Protein AF-A0AAW8AJE0-F1 (afdb_monomer_lite)

pLDDT: mean 72.63, std 15.71, range [39.88, 90.44]

Sequence (82 aa):
MTYYSLFFSTDSNTVPEVLSHHWKNDCRLLETNIDKGFFSPAQNRLQCSDVIENVSKSDYDRAISGNRQTTIAEAMKEIFIR

Organism: Klebsiella pneumoniae (NCBI:txid573)

Secondary structure (DSSP, 8-state):
-PPPP--------S--HHHHHHHHHTEEEEEEEE---TTS--EEEEEETTEEEEEEHHHHHHHHHTT----HHHHHHTTS--

Radius of gyration: 18.77 Å; chains: 1; bounding box: 49×31×62 Å

Structure (mmCIF, N/CA/C/O backbone):
data_AF-A0AAW8AJE0-F1
#
_entry.id   AF-A0AAW8AJE0-F1
#
loop_
_atom_site.group_PDB
_atom_site.id
_atom_site.type_symbol
_atom_site.label_atom_id
_atom_site.label_alt_id
_atom_site.label_comp_id
_atom_site.label_asym_id
_atom_site.label_entity_id
_atom_site.label_seq_id
_atom_site.pdbx_PDB_ins_code
_atom_site.Cartn_x
_atom_site.Cartn_y
_atom_site.Cartn_z
_atom_site.occupancy
_atom_site.B_iso_or_equiv
_atom_site.auth_seq_id
_atom_site.auth_comp_id
_atom_site.auth_asym_id
_atom_site.auth_atom_id
_atom_site.pdbx_PDB_model_num
ATOM 1 N N . MET A 1 1 ? -39.053 10.269 -26.076 1.00 39.88 1 MET A N 1
ATOM 2 C CA . MET A 1 1 ? -37.635 10.604 -26.319 1.00 39.88 1 MET A CA 1
ATOM 3 C C . MET A 1 1 ? -36.921 10.427 -24.995 1.00 39.88 1 MET A C 1
ATOM 5 O O . MET A 1 1 ? -37.145 11.205 -24.079 1.00 39.88 1 MET A O 1
ATOM 9 N N . THR A 1 2 ? -36.252 9.289 -24.847 1.00 46.59 2 THR A N 1
ATOM 10 C CA . THR A 1 2 ? -35.771 8.746 -23.571 1.00 46.59 2 THR A CA 1
ATOM 11 C C . THR A 1 2 ? -34.573 9.543 -23.064 1.00 46.59 2 THR A C 1
ATOM 13 O O . THR A 1 2 ? -33.632 9.800 -23.810 1.00 46.59 2 THR A O 1
ATOM 16 N N . TYR A 1 3 ? -34.658 9.965 -21.805 1.00 50.03 3 TYR A N 1
ATOM 17 C CA . TYR A 1 3 ? -33.668 10.759 -21.085 1.00 50.03 3 TYR A CA 1
ATOM 18 C C . TYR A 1 3 ? -32.398 9.925 -20.875 1.00 50.03 3 TYR A C 1
ATOM 20 O O . TYR A 1 3 ? -32.467 8.852 -20.274 1.00 50.03 3 TYR A O 1
ATOM 28 N N . TYR A 1 4 ? -31.259 10.386 -21.389 1.00 56.16 4 TYR A N 1
ATOM 29 C CA . TYR A 1 4 ? -29.982 9.714 -21.164 1.00 56.16 4 TYR A CA 1
ATOM 30 C C . TYR A 1 4 ? -29.365 10.163 -19.837 1.00 56.16 4 TYR A C 1
ATOM 32 O O . TYR A 1 4 ? -29.378 11.337 -19.472 1.00 56.16 4 TYR A O 1
ATOM 40 N N . SER A 1 5 ? -28.897 9.155 -19.112 1.00 58.94 5 SER A N 1
ATOM 41 C CA . SER A 1 5 ? -28.541 9.105 -17.701 1.00 58.94 5 SER A CA 1
ATOM 42 C C . SER A 1 5 ? -27.511 10.145 -17.252 1.00 58.94 5 SER A C 1
ATOM 44 O O . SER A 1 5 ? -26.518 10.385 -17.937 1.00 58.94 5 SER A O 1
ATOM 46 N N . LEU A 1 6 ? -27.701 10.687 -16.039 1.00 53.09 6 LEU A N 1
ATOM 47 C CA . LEU A 1 6 ? -26.628 11.346 -15.292 1.00 53.09 6 LEU A CA 1
ATOM 48 C C . LEU A 1 6 ? -25.478 10.345 -15.109 1.00 53.09 6 LEU A C 1
ATOM 50 O O . LEU A 1 6 ? -25.627 9.337 -14.416 1.00 53.09 6 LEU A O 1
ATOM 54 N N . PHE A 1 7 ? -24.329 10.639 -15.712 1.00 47.16 7 PHE A N 1
ATOM 55 C CA . PHE A 1 7 ? -23.062 10.026 -15.340 1.00 47.16 7 PHE A CA 1
ATOM 56 C C . PHE A 1 7 ? -22.689 10.536 -13.947 1.00 47.16 7 PHE A C 1
ATOM 58 O O . PHE A 1 7 ? -22.157 11.634 -13.796 1.00 47.16 7 PHE A O 1
ATOM 65 N N . PHE A 1 8 ? -22.978 9.747 -12.915 1.00 46.72 8 PHE A N 1
ATOM 66 C CA . PHE A 1 8 ? -22.302 9.904 -11.635 1.00 46.72 8 PHE A CA 1
ATOM 67 C C . PHE A 1 8 ? -20.885 9.358 -11.796 1.00 46.72 8 PHE A C 1
ATOM 69 O O . PHE A 1 8 ? -20.613 8.196 -11.508 1.00 46.72 8 PHE A O 1
ATOM 76 N N . SER A 1 9 ? -19.975 10.196 -12.288 1.00 45.56 9 SER A N 1
ATOM 77 C CA . SER A 1 9 ? -18.552 9.981 -12.058 1.00 45.56 9 SER A CA 1
ATOM 78 C C . SER A 1 9 ? -18.318 10.251 -10.578 1.00 45.56 9 SER A C 1
ATOM 80 O O . SER A 1 9 ? -18.105 11.394 -10.176 1.00 45.56 9 SER A O 1
ATOM 82 N N . THR A 1 10 ? -18.423 9.224 -9.735 1.00 48.56 10 THR A N 1
ATOM 83 C CA . THR A 1 10 ? -17.797 9.277 -8.414 1.00 48.56 10 THR A CA 1
ATOM 84 C C . THR A 1 10 ? -16.300 9.326 -8.658 1.00 48.56 10 THR A C 1
ATOM 86 O O . THR A 1 10 ? -15.638 8.302 -8.796 1.00 48.56 10 THR A O 1
ATOM 89 N N . ASP A 1 11 ? -15.796 10.546 -8.785 1.00 49.53 11 ASP A N 1
ATOM 90 C CA . ASP A 1 11 ? -14.391 10.889 -8.698 1.00 49.53 11 ASP A CA 1
ATOM 91 C C . ASP A 1 11 ? -13.928 10.543 -7.276 1.00 49.53 11 ASP A C 1
ATOM 93 O O . ASP A 1 11 ? -13.835 11.386 -6.389 1.00 49.53 11 ASP A O 1
ATOM 97 N N . SER A 1 12 ? -13.736 9.255 -6.993 1.00 53.53 12 SER A N 1
ATOM 98 C CA . SER A 1 12 ? -13.100 8.841 -5.753 1.00 53.53 12 SER A CA 1
ATOM 99 C C . SER A 1 12 ? -11.599 8.894 -5.987 1.00 53.53 12 SER A C 1
ATOM 101 O O . SER A 1 12 ? -10.919 7.873 -6.052 1.00 53.53 12 SER A O 1
ATOM 103 N N . ASN A 1 13 ? -11.059 10.111 -6.065 1.00 56.47 13 ASN A N 1
ATOM 104 C CA . ASN A 1 13 ? -9.641 10.396 -5.831 1.00 56.47 13 ASN A CA 1
ATOM 105 C C . ASN A 1 13 ? -9.241 10.078 -4.372 1.00 56.47 13 ASN A C 1
ATOM 107 O O . ASN A 1 13 ? -8.365 10.713 -3.796 1.00 56.47 13 ASN A O 1
ATOM 111 N N . THR A 1 14 ? -9.901 9.122 -3.727 1.00 68.69 14 THR A N 1
ATOM 112 C CA . THR A 1 14 ? -9.762 8.754 -2.329 1.00 68.69 14 THR A CA 1
ATOM 113 C C . THR A 1 14 ? -9.637 7.242 -2.262 1.00 68.69 14 THR A C 1
ATOM 115 O O . THR A 1 14 ? -10.378 6.500 -2.904 1.00 68.69 14 THR A O 1
ATOM 118 N N . VAL A 1 15 ? -8.647 6.777 -1.504 1.00 75.12 15 VAL A N 1
ATOM 119 C CA . VAL A 1 15 ? -8.466 5.344 -1.271 1.00 75.12 15 VAL A CA 1
ATOM 120 C C . VAL A 1 15 ? -9.641 4.854 -0.423 1.00 75.12 15 VAL A C 1
ATOM 122 O O . VAL A 1 15 ? -9.945 5.501 0.583 1.00 75.12 15 VAL A O 1
ATOM 125 N N . PRO A 1 16 ? -10.295 3.734 -0.784 1.00 81.38 16 PRO A N 1
ATOM 126 C CA . PRO A 1 16 ? -11.361 3.163 0.026 1.00 81.38 16 PRO A CA 1
ATOM 127 C C . PRO A 1 16 ? -10.908 2.926 1.472 1.00 81.38 16 PRO A C 1
ATOM 129 O O . PRO A 1 16 ? -9.794 2.460 1.725 1.00 81.38 16 PRO A O 1
ATOM 132 N N . GLU A 1 17 ? -11.785 3.210 2.433 1.00 77.44 17 GLU A N 1
ATOM 133 C CA . GLU A 1 17 ? -11.474 3.056 3.859 1.00 77.44 17 GLU A CA 1
ATOM 134 C C . GLU A 1 17 ? -11.110 1.602 4.203 1.00 77.44 17 GLU A C 1
ATOM 136 O O . GLU A 1 17 ? -10.113 1.352 4.873 1.00 77.44 17 GLU A O 1
ATOM 141 N N . VAL A 1 18 ? -11.856 0.638 3.652 1.00 81.81 18 VAL A N 1
ATOM 142 C CA . VAL A 1 18 ? -11.604 -0.806 3.807 1.00 81.81 18 VAL A CA 1
ATOM 143 C C . VAL A 1 18 ? -10.183 -1.177 3.377 1.00 81.81 18 VAL A C 1
ATOM 145 O O . VAL A 1 18 ? -9.505 -1.935 4.063 1.00 81.81 18 VAL A O 1
ATOM 148 N N . LEU A 1 19 ? -9.709 -0.595 2.274 1.00 84.06 19 LEU A N 1
ATOM 149 C CA . LEU A 1 19 ? -8.370 -0.844 1.751 1.00 84.06 19 LEU A CA 1
ATOM 150 C C . LEU A 1 19 ? -7.297 -0.198 2.636 1.00 84.06 19 LEU A C 1
ATOM 152 O O . LEU A 1 19 ? -6.252 -0.786 2.896 1.00 84.06 19 LEU A O 1
ATOM 156 N N . SER A 1 20 ? -7.595 0.986 3.173 1.00 84.00 20 SER A N 1
ATOM 157 C CA . SER A 1 20 ? -6.724 1.655 4.138 1.00 84.00 20 SER A CA 1
ATOM 158 C C . SER A 1 20 ? -6.577 0.855 5.434 1.00 84.00 20 SER A C 1
ATOM 160 O O . SER A 1 20 ? -5.474 0.772 5.967 1.00 84.00 20 SER A O 1
ATOM 162 N N . HIS A 1 21 ? -7.664 0.268 5.943 1.00 85.50 21 HIS A N 1
ATOM 163 C CA . HIS A 1 21 ? -7.631 -0.611 7.118 1.00 85.50 21 HIS A CA 1
ATOM 164 C C . HIS A 1 21 ? -6.873 -1.902 6.835 1.00 85.50 21 HIS A C 1
ATOM 166 O O . HIS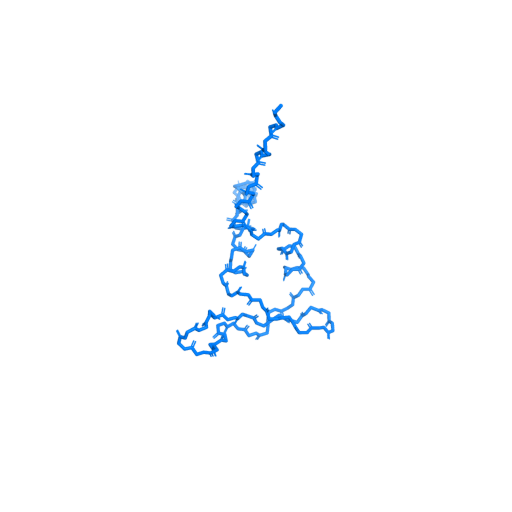 A 1 21 ? -6.024 -2.280 7.637 1.00 85.50 21 HIS A O 1
ATOM 172 N N . HIS A 1 22 ? -7.116 -2.524 5.681 1.00 88.44 22 HIS A N 1
ATOM 173 C CA . HIS A 1 22 ? -6.402 -3.724 5.256 1.00 88.44 22 HIS A CA 1
ATOM 174 C C . HIS A 1 22 ? -4.885 -3.495 5.234 1.00 88.44 22 HIS A C 1
ATOM 176 O O . HIS A 1 22 ? -4.128 -4.199 5.897 1.00 88.44 22 HIS A O 1
ATOM 182 N N . TRP A 1 23 ? -4.430 -2.428 4.573 1.00 88.12 23 TRP A N 1
ATOM 183 C CA . TRP A 1 23 ? -3.005 -2.107 4.505 1.00 88.12 23 TRP A CA 1
ATOM 184 C C . TRP A 1 23 ? -2.379 -1.724 5.849 1.00 88.12 23 TRP A C 1
ATOM 186 O O . TRP A 1 23 ? -1.180 -1.919 6.027 1.00 88.12 23 TRP A O 1
ATOM 196 N N . LYS A 1 24 ? -3.157 -1.166 6.783 1.00 85.31 24 LYS A N 1
ATOM 197 C CA . LYS A 1 24 ? -2.677 -0.795 8.125 1.00 85.31 24 LYS A CA 1
ATOM 198 C C . LYS A 1 24 ? -2.578 -1.985 9.072 1.00 85.31 24 LYS A C 1
ATOM 200 O O . LYS A 1 24 ? -1.635 -2.045 9.855 1.00 85.31 24 LYS A O 1
ATOM 205 N N . ASN A 1 25 ? -3.571 -2.870 9.041 1.00 87.50 25 ASN A N 1
ATOM 206 C CA . ASN A 1 25 ? -3.750 -3.904 10.059 1.00 87.50 25 ASN A CA 1
ATOM 207 C C . ASN A 1 25 ? -3.236 -5.269 9.596 1.00 87.50 25 ASN A C 1
ATOM 209 O O . ASN A 1 25 ? -2.647 -5.997 10.392 1.00 87.50 25 ASN A O 1
ATOM 213 N N . ASP A 1 26 ? -3.424 -5.595 8.317 1.00 88.19 26 ASP A N 1
ATOM 214 C CA . ASP A 1 26 ? -3.164 -6.936 7.782 1.00 88.19 26 ASP A CA 1
ATOM 215 C C . ASP A 1 26 ? -1.857 -7.009 6.980 1.00 88.19 26 ASP A C 1
ATOM 217 O O . ASP A 1 26 ? -1.369 -8.100 6.667 1.00 88.19 26 ASP A O 1
ATOM 221 N N . CYS A 1 27 ? -1.284 -5.852 6.638 1.00 90.06 27 CYS A N 1
ATOM 222 C CA . CYS A 1 27 ? -0.108 -5.749 5.790 1.00 90.06 27 CYS A CA 1
ATOM 223 C C . CYS A 1 27 ? 1.093 -5.130 6.504 1.00 90.06 27 CYS A C 1
ATOM 225 O O . CYS A 1 27 ? 0.996 -4.162 7.255 1.00 90.06 27 CYS A O 1
ATOM 227 N N . ARG A 1 28 ? 2.277 -5.656 6.191 1.00 89.94 28 ARG A N 1
ATOM 228 C CA . ARG A 1 28 ? 3.571 -5.120 6.601 1.00 89.94 28 ARG A CA 1
ATOM 229 C C . ARG A 1 28 ? 4.254 -4.441 5.425 1.00 89.94 28 ARG A C 1
ATOM 231 O O . ARG A 1 28 ? 4.492 -5.059 4.393 1.00 89.94 28 ARG A O 1
ATOM 238 N N . LEU A 1 29 ? 4.662 -3.194 5.605 1.00 89.00 29 LEU A N 1
ATOM 239 C CA . LEU A 1 29 ? 5.490 -2.494 4.630 1.00 89.00 29 LEU A CA 1
ATOM 240 C C . LEU A 1 29 ? 6.890 -3.118 4.564 1.00 89.00 29 LEU A C 1
ATOM 242 O O . LEU A 1 29 ? 7.610 -3.128 5.562 1.00 89.00 29 LEU A O 1
ATOM 246 N N . LEU A 1 30 ? 7.260 -3.647 3.397 1.00 88.88 30 LEU A N 1
ATOM 247 C CA . LEU A 1 30 ? 8.585 -4.222 3.158 1.00 88.88 30 LEU A CA 1
ATOM 248 C C . LEU A 1 30 ? 9.534 -3.210 2.532 1.00 88.88 30 LEU A C 1
ATOM 250 O O . LEU A 1 30 ? 10.683 -3.099 2.945 1.00 88.88 30 LEU A O 1
ATOM 254 N N . GLU A 1 31 ? 9.055 -2.496 1.517 1.00 85.38 31 GLU A N 1
ATOM 255 C CA . GLU A 1 31 ? 9.874 -1.592 0.722 1.00 85.38 31 GLU A CA 1
ATOM 256 C C . GLU A 1 31 ? 9.017 -0.434 0.215 1.00 85.38 31 GLU A C 1
ATOM 258 O O . GLU A 1 31 ? 7.858 -0.608 -0.161 1.00 85.38 31 GLU A O 1
ATOM 263 N N . THR A 1 32 ? 9.578 0.768 0.228 1.00 84.00 32 THR A N 1
ATOM 264 C CA . THR A 1 32 ? 8.896 1.985 -0.220 1.00 84.00 32 THR A CA 1
ATOM 265 C C . THR A 1 32 ? 9.629 2.589 -1.389 1.00 84.00 32 THR A C 1
ATOM 267 O O . THR A 1 32 ? 10.854 2.504 -1.435 1.00 84.00 32 THR A O 1
ATOM 270 N N . ASN A 1 33 ? 8.904 3.328 -2.227 1.00 79.38 33 ASN A N 1
ATOM 271 C CA . ASN A 1 33 ? 9.506 4.110 -3.302 1.00 79.38 33 ASN A CA 1
ATOM 272 C C . ASN A 1 33 ? 10.297 3.241 -4.295 1.00 79.38 33 ASN A C 1
ATOM 274 O O . ASN A 1 33 ? 11.388 3.606 -4.728 1.00 79.38 33 ASN A O 1
ATOM 278 N N . ILE A 1 34 ? 9.735 2.081 -4.634 1.00 80.50 34 ILE A N 1
ATOM 279 C CA . ILE A 1 34 ? 10.231 1.233 -5.710 1.00 80.50 34 ILE A CA 1
ATOM 280 C C . ILE A 1 34 ? 9.988 1.992 -7.006 1.00 80.50 34 ILE A C 1
ATOM 282 O O . ILE A 1 34 ? 8.859 2.075 -7.503 1.00 80.50 34 ILE A O 1
ATOM 286 N N . ASP A 1 35 ? 11.063 2.582 -7.511 1.00 77.00 35 ASP A N 1
ATOM 287 C CA . ASP A 1 35 ? 11.071 3.267 -8.786 1.00 77.00 35 ASP A CA 1
ATOM 288 C C . ASP A 1 35 ? 11.025 2.224 -9.908 1.00 77.00 35 ASP A C 1
ATOM 290 O O . ASP A 1 35 ? 11.864 1.326 -10.005 1.00 77.00 35 ASP A O 1
ATOM 294 N N . LYS A 1 36 ? 9.990 2.314 -10.741 1.00 77.19 36 LYS A N 1
ATOM 295 C CA . LYS A 1 36 ? 9.800 1.458 -11.918 1.00 77.19 36 LYS A CA 1
ATOM 296 C C . LYS A 1 36 ? 10.379 2.110 -13.183 1.00 77.19 36 LYS A C 1
ATOM 298 O O . LYS A 1 36 ? 10.265 1.541 -14.266 1.00 77.19 36 LYS A O 1
ATOM 303 N N . GLY A 1 37 ? 11.004 3.280 -13.045 1.00 76.06 37 GLY A N 1
ATOM 304 C CA . GLY A 1 37 ? 11.564 4.099 -14.109 1.00 76.06 37 GLY A CA 1
ATOM 305 C C . GLY A 1 37 ? 10.829 5.433 -14.245 1.00 76.06 37 GLY A C 1
ATOM 306 O O . GLY A 1 37 ? 9.689 5.581 -13.819 1.00 76.06 37 GLY A O 1
ATOM 307 N N . PHE A 1 38 ? 11.461 6.384 -14.937 1.00 70.06 38 PHE A N 1
ATOM 308 C CA . PHE A 1 38 ? 11.049 7.795 -15.037 1.00 70.06 38 PHE A CA 1
ATOM 309 C C . PHE A 1 38 ? 9.584 8.047 -15.457 1.00 70.06 38 PHE A C 1
ATOM 311 O O . PHE A 1 38 ? 9.019 9.087 -15.134 1.00 70.06 38 PHE A O 1
ATOM 318 N N . PHE A 1 39 ? 8.962 7.107 -16.175 1.00 73.31 39 PHE A N 1
ATOM 319 C CA . PHE A 1 39 ? 7.576 7.216 -16.648 1.00 73.31 39 PHE A CA 1
ATOM 320 C C . PHE A 1 39 ? 6.557 6.454 -15.793 1.00 73.31 39 PHE A C 1
ATOM 322 O O . PHE A 1 39 ? 5.368 6.482 -16.101 1.00 73.31 39 PHE A O 1
ATOM 329 N N . SER A 1 40 ? 6.997 5.742 -14.756 1.00 73.75 40 SER A N 1
ATOM 330 C CA . SER A 1 40 ? 6.131 4.915 -13.919 1.00 73.75 40 SER A CA 1
ATOM 331 C C . SER A 1 40 ? 6.026 5.494 -12.509 1.00 73.75 40 SER A C 1
ATOM 333 O O . SER A 1 40 ? 7.040 5.868 -11.923 1.00 73.75 40 SER A O 1
ATOM 335 N N . PRO A 1 41 ? 4.816 5.564 -11.929 1.00 74.62 41 PRO A N 1
ATOM 336 C CA . PRO A 1 41 ? 4.649 6.043 -10.566 1.00 74.62 41 PRO A CA 1
ATOM 337 C C . PRO A 1 41 ? 5.353 5.106 -9.579 1.00 74.62 41 PRO A C 1
ATOM 339 O O . PRO A 1 41 ? 5.324 3.882 -9.734 1.00 74.62 41 PRO A O 1
ATOM 342 N N . ALA A 1 42 ? 5.962 5.691 -8.548 1.00 83.50 42 ALA A N 1
ATOM 343 C CA . ALA A 1 42 ? 6.626 4.939 -7.493 1.00 83.50 42 ALA A CA 1
ATOM 344 C C . ALA A 1 42 ? 5.635 4.024 -6.759 1.00 83.50 42 ALA A C 1
ATOM 346 O O . ALA A 1 42 ? 4.514 4.428 -6.425 1.00 83.50 42 ALA A O 1
ATOM 347 N N . GLN A 1 43 ? 6.066 2.798 -6.474 1.00 88.19 43 GLN A N 1
ATOM 348 C CA . GLN A 1 43 ? 5.250 1.797 -5.790 1.00 88.19 43 GLN A CA 1
ATOM 349 C C . GLN A 1 43 ? 5.835 1.457 -4.420 1.00 88.19 43 GLN A C 1
ATOM 351 O O . GLN A 1 43 ? 7.044 1.492 -4.210 1.00 88.19 43 GLN A O 1
ATOM 356 N N . ASN A 1 44 ? 4.970 1.113 -3.477 1.00 88.12 44 ASN A N 1
ATOM 357 C CA . ASN A 1 44 ? 5.346 0.508 -2.211 1.00 88.12 44 ASN A CA 1
ATOM 358 C C . ASN A 1 44 ? 4.999 -0.980 -2.267 1.00 88.12 44 ASN A C 1
ATOM 360 O O . ASN A 1 44 ? 3.978 -1.372 -2.832 1.00 88.12 44 ASN A O 1
ATOM 364 N N . ARG A 1 45 ? 5.843 -1.807 -1.662 1.00 88.88 45 ARG A N 1
ATOM 365 C CA . ARG A 1 45 ? 5.652 -3.247 -1.565 1.00 88.88 45 ARG A CA 1
ATOM 366 C C . ARG A 1 45 ? 5.239 -3.605 -0.150 1.00 88.88 45 ARG A C 1
ATOM 368 O O . ARG A 1 45 ? 5.987 -3.396 0.809 1.00 88.88 45 ARG A O 1
ATOM 375 N N . LEU A 1 46 ? 4.038 -4.144 -0.045 1.00 90.31 46 LEU A N 1
ATOM 376 C CA . LEU A 1 46 ? 3.423 -4.618 1.180 1.00 90.31 46 LEU A CA 1
ATOM 377 C C . LEU A 1 46 ? 3.444 -6.144 1.192 1.00 90.31 46 LEU A C 1
ATOM 379 O O . LEU A 1 46 ? 3.266 -6.780 0.161 1.00 90.31 46 LEU A O 1
ATOM 383 N N . GLN A 1 47 ? 3.662 -6.733 2.358 1.00 90.44 47 GLN A N 1
ATOM 384 C CA . GLN A 1 47 ? 3.429 -8.145 2.614 1.00 90.44 47 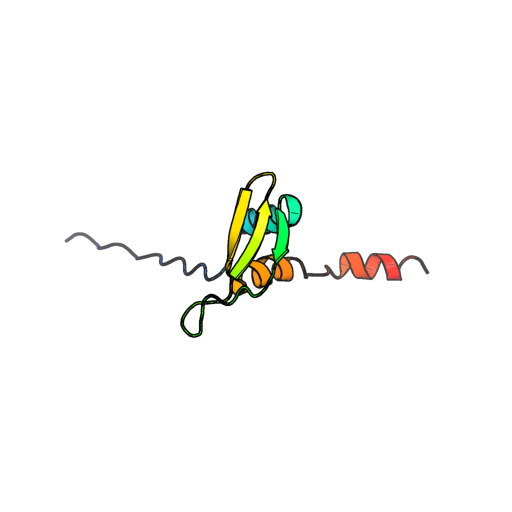GLN A CA 1
ATOM 385 C C . GLN A 1 47 ? 2.168 -8.278 3.453 1.00 90.44 47 GLN A C 1
ATOM 387 O O . GLN A 1 47 ? 2.184 -7.955 4.637 1.00 90.44 47 GLN A O 1
ATOM 392 N N . CYS A 1 48 ? 1.090 -8.729 2.831 1.00 88.31 48 CYS A N 1
ATOM 393 C CA . CYS A 1 48 ? -0.203 -8.954 3.457 1.00 88.31 48 CYS A CA 1
ATOM 394 C C . CYS A 1 48 ? -0.370 -10.455 3.681 1.00 88.31 48 CYS A C 1
ATOM 396 O O . CYS A 1 48 ? -0.493 -11.206 2.715 1.00 88.31 48 CYS A O 1
ATOM 398 N N . SER A 1 49 ? -0.343 -10.903 4.940 1.00 84.75 49 SER A N 1
ATOM 399 C CA . SER A 1 49 ? -0.319 -12.334 5.301 1.00 84.75 49 SER A CA 1
ATOM 400 C C . SER A 1 49 ? 0.742 -13.126 4.506 1.00 84.75 49 SER A C 1
ATOM 402 O O . SER A 1 49 ? 1.927 -13.018 4.815 1.00 84.75 49 SER A O 1
ATOM 404 N N . ASP A 1 50 ? 0.351 -13.838 3.444 1.00 85.75 50 ASP A N 1
ATOM 405 C CA . ASP A 1 50 ? 1.245 -14.640 2.594 1.00 85.75 50 ASP A CA 1
ATOM 406 C C . ASP A 1 50 ? 1.427 -14.075 1.169 1.00 85.75 50 ASP A C 1
ATOM 408 O O . ASP A 1 50 ? 2.078 -14.692 0.323 1.00 85.75 50 ASP A O 1
ATOM 412 N N . VAL A 1 51 ? 0.871 -12.894 0.879 1.00 89.44 51 VAL A N 1
ATOM 413 C CA . VAL A 1 51 ? 0.876 -12.266 -0.450 1.00 89.44 51 VAL A CA 1
ATOM 414 C C . VAL A 1 51 ? 1.689 -10.976 -0.437 1.00 89.44 51 VAL A C 1
ATOM 416 O O . VAL A 1 51 ? 1.635 -10.183 0.501 1.00 89.44 51 VAL A O 1
ATOM 419 N N . ILE A 1 52 ? 2.458 -10.753 -1.504 1.00 89.19 52 ILE A N 1
ATOM 420 C CA . ILE A 1 52 ? 3.169 -9.496 -1.732 1.00 89.19 52 ILE A CA 1
ATOM 421 C C . ILE A 1 52 ? 2.327 -8.617 -2.655 1.00 89.19 52 ILE A C 1
ATOM 423 O O . ILE A 1 52 ? 2.160 -8.934 -3.833 1.00 89.19 52 ILE A O 1
ATOM 427 N N . GLU A 1 53 ? 1.839 -7.498 -2.133 1.00 88.69 53 GLU A N 1
ATOM 428 C CA . GLU A 1 53 ? 1.059 -6.516 -2.879 1.00 88.69 53 GLU A CA 1
ATOM 429 C C . GLU A 1 53 ? 1.912 -5.299 -3.245 1.00 88.69 53 GLU A C 1
ATOM 431 O O . GLU A 1 53 ? 2.604 -4.723 -2.404 1.00 88.69 53 GLU A O 1
ATOM 436 N N . ASN A 1 54 ? 1.854 -4.885 -4.513 1.00 87.69 54 ASN A N 1
ATOM 437 C CA . ASN A 1 54 ? 2.464 -3.638 -4.970 1.00 87.69 54 ASN A CA 1
ATOM 438 C C . ASN A 1 54 ? 1.379 -2.569 -5.056 1.00 87.69 54 ASN A C 1
ATOM 440 O O . ASN A 1 54 ? 0.487 -2.651 -5.899 1.00 87.69 54 ASN A O 1
ATOM 444 N N . VAL A 1 55 ? 1.477 -1.561 -4.200 1.00 87.38 55 VAL A N 1
ATOM 445 C CA . VAL A 1 55 ? 0.510 -0.464 -4.107 1.00 87.38 55 VAL A CA 1
ATOM 446 C C . VAL A 1 55 ? 1.161 0.837 -4.555 1.00 87.38 55 VAL A C 1
ATOM 448 O O . VAL A 1 55 ? 2.372 1.010 -4.422 1.00 87.38 55 VAL A O 1
ATOM 451 N N . SER A 1 56 ? 0.387 1.777 -5.096 1.00 87.50 56 SER A N 1
ATOM 452 C CA . SER A 1 56 ? 0.932 3.101 -5.411 1.00 87.50 56 SER A CA 1
ATOM 453 C C . SER A 1 56 ? 1.405 3.784 -4.132 1.00 87.50 56 SER A C 1
ATOM 455 O O . SER A 1 56 ? 0.692 3.792 -3.123 1.00 87.50 56 SER A O 1
ATOM 457 N N . LYS A 1 57 ? 2.587 4.407 -4.175 1.00 85.62 57 LYS A N 1
ATOM 458 C CA . LYS A 1 57 ? 3.103 5.172 -3.039 1.00 85.62 57 LYS A CA 1
ATOM 459 C C . LYS A 1 57 ? 2.124 6.264 -2.609 1.00 85.62 57 LYS A C 1
ATOM 461 O O . LYS A 1 57 ? 1.888 6.426 -1.418 1.00 85.62 57 LYS A O 1
ATOM 466 N N . SER A 1 58 ? 1.524 6.973 -3.565 1.00 84.56 58 SER A N 1
ATOM 467 C CA . SER A 1 58 ? 0.579 8.057 -3.276 1.00 84.56 58 SER A CA 1
ATOM 468 C C . SER A 1 58 ? -0.681 7.561 -2.567 1.00 84.56 58 SER A C 1
ATOM 470 O O . SER A 1 58 ? -1.181 8.222 -1.659 1.00 84.56 58 SER A O 1
ATOM 472 N N . ASP A 1 59 ? -1.183 6.390 -2.958 1.00 86.06 59 ASP A N 1
ATOM 473 C CA . ASP A 1 59 ? -2.377 5.793 -2.360 1.00 86.06 59 ASP A CA 1
ATOM 474 C C . ASP A 1 59 ? -2.089 5.264 -0.965 1.00 86.06 59 ASP A C 1
ATOM 476 O O . ASP A 1 59 ? -2.843 5.539 -0.033 1.00 86.06 59 ASP A O 1
ATOM 480 N N . TYR A 1 60 ? -0.963 4.577 -0.794 1.00 85.19 60 TYR A N 1
ATOM 481 C CA . TYR A 1 60 ? -0.540 4.108 0.515 1.00 85.19 60 TYR A CA 1
ATOM 482 C C . TYR A 1 60 ? -0.289 5.275 1.478 1.00 85.19 60 TYR A C 1
ATOM 484 O O . TYR A 1 60 ? -0.831 5.293 2.580 1.00 85.19 60 TYR A O 1
ATOM 492 N N . ASP A 1 61 ? 0.456 6.298 1.053 1.00 85.81 61 ASP A N 1
ATOM 493 C CA . ASP A 1 61 ? 0.745 7.472 1.883 1.00 85.81 61 ASP A CA 1
ATOM 494 C C . ASP A 1 61 ? -0.558 8.193 2.278 1.00 85.81 61 ASP A C 1
ATOM 496 O O . ASP A 1 61 ? -0.707 8.628 3.422 1.00 85.81 61 ASP A O 1
ATOM 500 N N . ARG A 1 62 ? -1.551 8.255 1.382 1.00 83.38 62 ARG A N 1
ATOM 501 C CA . ARG A 1 62 ? -2.894 8.780 1.673 1.00 83.38 62 ARG A CA 1
ATOM 502 C C . ARG A 1 62 ? -3.677 7.898 2.649 1.00 83.38 62 ARG A C 1
ATOM 504 O O . ARG A 1 62 ? -4.290 8.422 3.573 1.00 83.38 62 ARG A O 1
ATOM 511 N N . ALA A 1 63 ? -3.629 6.580 2.489 1.00 83.88 63 ALA A N 1
ATOM 512 C CA . ALA A 1 63 ? -4.273 5.634 3.394 1.00 83.88 63 ALA A CA 1
ATOM 513 C C . ALA A 1 63 ? -3.710 5.739 4.821 1.00 83.88 63 ALA A C 1
ATOM 515 O O . ALA A 1 63 ? -4.473 5.818 5.787 1.00 83.88 63 ALA A O 1
ATOM 516 N N . ILE A 1 64 ? -2.382 5.799 4.965 1.00 81.81 64 ILE A N 1
ATOM 517 C CA . ILE A 1 64 ? -1.704 5.929 6.262 1.00 81.81 64 ILE A CA 1
ATOM 518 C C . ILE A 1 64 ? -1.924 7.322 6.865 1.00 81.81 64 ILE A C 1
ATOM 520 O O . ILE A 1 64 ? -2.273 7.430 8.042 1.00 81.81 64 ILE A O 1
ATOM 524 N N . SER A 1 65 ? -1.794 8.388 6.069 1.00 77.38 65 SER A N 1
ATOM 525 C CA . SER A 1 65 ? -2.015 9.765 6.539 1.00 77.38 65 SER A CA 1
ATOM 526 C C . SER A 1 65 ? -3.477 10.068 6.872 1.00 77.38 65 SER A C 1
ATOM 528 O O . SER A 1 65 ? -3.726 10.884 7.756 1.00 77.38 65 SER A O 1
ATOM 530 N N . GLY A 1 66 ? -4.435 9.357 6.269 1.00 60.84 66 GLY A N 1
ATOM 531 C CA . GLY A 1 66 ? -5.860 9.432 6.601 1.00 60.84 66 GLY A CA 1
ATOM 532 C C . GLY A 1 66 ? -6.196 9.045 8.048 1.00 60.84 66 GLY A C 1
ATOM 533 O O . GLY A 1 66 ? -7.252 9.430 8.535 1.00 60.84 66 GLY A O 1
ATOM 534 N N . ASN A 1 67 ? -5.293 8.357 8.767 1.00 53.41 67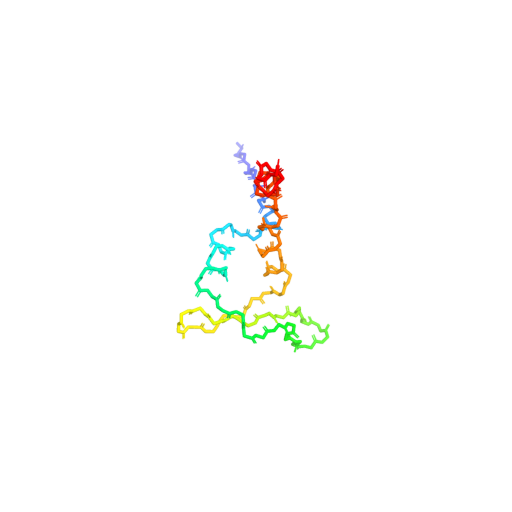 ASN A N 1
ATOM 535 C CA . ASN A 1 67 ? -5.423 8.113 10.216 1.00 53.41 67 ASN A CA 1
ATOM 536 C C . ASN A 1 67 ? -4.742 9.165 11.091 1.00 53.41 67 ASN A C 1
ATOM 538 O O . ASN A 1 67 ? -4.820 9.080 12.311 1.00 53.41 67 ASN A O 1
ATOM 542 N N . ARG A 1 68 ? -4.057 10.153 10.509 1.00 49.62 68 ARG A N 1
ATOM 543 C CA . ARG A 1 68 ? -3.391 11.212 11.271 1.00 49.62 68 ARG A CA 1
ATOM 544 C C . ARG A 1 68 ? -4.327 12.381 11.580 1.00 49.62 68 ARG A C 1
ATOM 546 O O . ARG A 1 68 ? -3.871 13.501 11.777 1.00 49.62 68 ARG A O 1
ATOM 553 N N . GLN A 1 69 ? -5.628 12.120 11.713 1.00 46.59 69 GLN A N 1
ATOM 554 C CA . GLN A 1 69 ? -6.358 12.779 12.786 1.00 46.59 69 GLN A CA 1
ATOM 555 C C . GLN A 1 69 ? -5.867 12.120 14.069 1.00 46.59 69 GLN A C 1
ATOM 557 O O . GLN A 1 69 ? -6.460 11.167 14.555 1.00 46.59 69 GLN A O 1
ATOM 562 N N . THR A 1 70 ? -4.769 12.639 14.623 1.00 47.22 70 THR A N 1
ATOM 563 C CA . THR A 1 70 ? -4.643 12.664 16.077 1.00 47.22 70 THR A CA 1
ATOM 564 C C . THR A 1 70 ? -5.893 13.394 16.529 1.00 47.22 70 THR A C 1
ATOM 566 O O . THR A 1 70 ? -5.963 14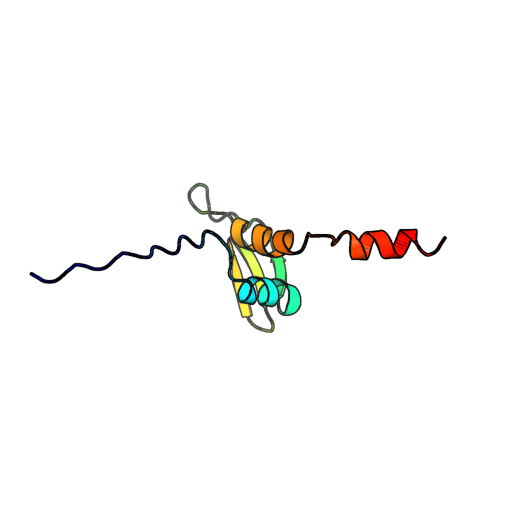.623 16.465 1.00 47.22 70 THR A O 1
ATOM 569 N N . THR A 1 71 ? -6.952 12.640 16.817 1.00 51.91 71 THR A N 1
ATOM 570 C CA . THR A 1 71 ? -8.166 13.197 17.377 1.00 51.91 71 THR A CA 1
ATOM 571 C C . THR A 1 71 ? -7.670 13.962 18.579 1.00 51.91 71 THR A C 1
ATOM 573 O O . THR A 1 71 ? -6.941 13.432 19.414 1.00 51.91 71 THR A O 1
ATOM 576 N N . ILE A 1 72 ? -7.999 15.246 18.637 1.00 58.09 72 ILE A N 1
ATOM 577 C CA . ILE A 1 72 ? -7.607 16.122 19.741 1.00 58.09 72 ILE A CA 1
ATOM 578 C C . ILE A 1 72 ? -7.950 15.440 21.088 1.00 58.09 72 ILE A C 1
ATOM 580 O O . ILE A 1 72 ? -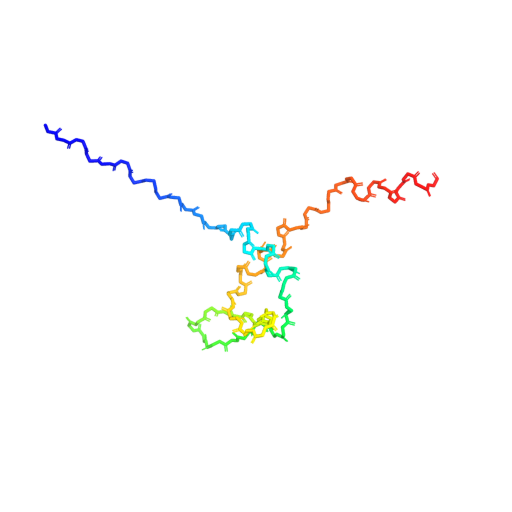7.249 15.643 22.067 1.00 58.09 72 ILE A O 1
ATOM 584 N N . ALA A 1 73 ? -8.927 14.522 21.098 1.00 55.25 73 ALA A N 1
ATOM 585 C CA . ALA A 1 73 ? -9.246 13.588 22.176 1.00 55.25 73 ALA A CA 1
ATOM 586 C C . ALA A 1 73 ? -8.094 12.676 22.672 1.00 55.25 73 ALA A C 1
ATOM 588 O O . ALA A 1 73 ? -7.966 12.506 23.882 1.00 55.25 73 ALA A O 1
ATOM 589 N N . GLU A 1 74 ? -7.255 12.095 21.805 1.00 60.22 74 GLU A N 1
ATOM 590 C CA . GLU A 1 74 ? -6.101 11.276 22.225 1.00 60.22 74 GLU A CA 1
ATOM 591 C C . GLU A 1 74 ? -4.989 12.153 22.814 1.00 60.22 74 GLU A C 1
ATOM 593 O O . GLU A 1 74 ? -4.448 11.839 23.872 1.00 60.22 74 GLU A O 1
ATOM 598 N N . ALA A 1 75 ? -4.725 13.313 22.203 1.00 59.41 75 ALA A N 1
ATOM 599 C CA . ALA A 1 75 ? -3.766 14.290 22.725 1.00 59.41 75 ALA A CA 1
ATOM 600 C C . ALA A 1 75 ? -4.238 14.956 24.037 1.00 59.41 75 ALA A C 1
ATOM 602 O O . ALA A 1 75 ? -3.421 15.301 24.887 1.00 59.41 75 ALA A O 1
ATOM 603 N N . MET A 1 76 ? -5.552 15.111 24.238 1.00 62.19 76 MET A N 1
ATOM 604 C CA . MET A 1 76 ? -6.147 15.657 25.466 1.00 62.19 76 MET A CA 1
ATOM 605 C C . MET A 1 76 ? -6.102 14.685 26.650 1.00 62.19 76 MET A C 1
ATOM 607 O O . MET A 1 76 ? -6.167 15.134 27.795 1.00 62.19 76 MET A O 1
ATOM 611 N N . LYS A 1 77 ? -5.966 13.375 26.409 1.00 59.94 77 LYS A N 1
ATOM 612 C CA . LYS A 1 77 ? -5.893 12.376 27.485 1.00 59.94 77 LYS A CA 1
ATOM 613 C C . LYS A 1 77 ? -4.593 12.489 28.289 1.00 59.94 77 LYS A C 1
ATOM 615 O O . LYS A 1 77 ? -4.625 12.344 29.504 1.00 59.94 77 LYS A O 1
ATOM 620 N N . GLU A 1 78 ? -3.491 12.844 27.629 1.00 57.84 78 GLU A N 1
ATOM 621 C CA . GLU A 1 78 ? -2.183 13.082 28.264 1.00 57.84 78 GLU A CA 1
ATOM 622 C C . GLU A 1 78 ? -2.118 14.419 29.028 1.00 57.84 78 GLU A C 1
ATOM 624 O O . GLU A 1 78 ? -1.290 14.590 29.919 1.00 57.84 78 GLU A O 1
ATOM 629 N N . ILE A 1 79 ? -2.998 15.377 28.712 1.00 60.59 79 ILE A N 1
ATOM 630 C CA . ILE A 1 79 ? -3.037 16.693 29.376 1.00 60.59 79 ILE A CA 1
ATOM 631 C C . ILE A 1 79 ? -3.856 16.642 30.679 1.00 60.59 79 ILE A C 1
ATOM 633 O O . ILE A 1 79 ? -3.595 17.425 31.586 1.00 60.59 79 ILE A O 1
ATOM 637 N N . PHE A 1 80 ? -4.815 15.715 30.805 1.00 57.16 80 PHE A N 1
ATOM 638 C CA . PHE A 1 80 ? -5.706 15.619 31.973 1.00 57.16 80 PHE A CA 1
ATOM 639 C C . PHE A 1 80 ? -5.189 14.694 33.097 1.00 57.16 80 PHE A C 1
ATOM 641 O O . PHE A 1 80 ? -5.866 14.521 34.107 1.00 57.16 80 PHE A O 1
ATOM 648 N N . ILE A 1 81 ? -3.994 14.106 32.946 1.00 56.69 81 ILE A N 1
ATOM 649 C CA . ILE A 1 81 ? -3.291 13.359 34.010 1.00 56.69 81 ILE A CA 1
ATOM 650 C C . ILE A 1 81 ? -2.119 14.199 34.541 1.00 56.69 81 ILE A C 1
ATOM 652 O O . ILE A 1 81 ? -0.982 13.735 34.650 1.00 56.69 81 ILE A O 1
ATOM 656 N N . ARG A 1 82 ? -2.379 15.469 34.858 1.00 49.66 82 ARG A N 1
ATOM 657 C CA . ARG A 1 82 ? -1.458 16.281 35.650 1.00 49.66 82 ARG A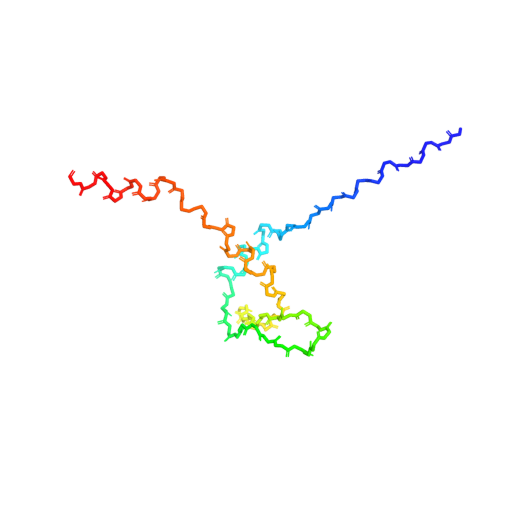 CA 1
ATOM 658 C C . ARG A 1 82 ? -2.199 17.190 36.612 1.00 49.66 82 ARG A C 1
ATOM 660 O O . ARG A 1 82 ? -3.220 17.773 36.195 1.00 49.66 82 ARG A O 1
#

Foldseek 3Di:
DDDDDDPPPPPCPAQDLVVLCQCVPQKDWDAWQCDPDPPDAGWTWIDGPPDIDTHGNVRNVRSVCVPPCPPVVVVVVVVVPD